Protein AF-A0A926AUP1-F1 (afdb_monomer)

Secondary structure (DSSP, 8-state):
-------------------------PPPPTT-PPTT--TT-GGGSSS--SPP---S-S---------S-HHHHHHHHHHHHHHHTT-HHHHHHHHHHHHHH-TT-HHHHHHHHHHTTT-HHHHHHHHHHHHHHGGGS-HHHHHHHHHHHHHHHHHHHHHHHHHT-

Sequence (165 aa):
MRQVSWLFVLLAASTVWSADDVPTSAAKPENVVDPGHSYHGEAFNEGPRRAAYLMGTTGNVSFPITSKDPRAQAFFNQGLGQLHGFWYFEAERSFRQICAFDHSCAMAYWGMALANVNNEKRAKSFLAEAVKLKGDASERERMYIEALDGWYKAETGDEKKKKSR

Radius of gyration: 28.25 Å; Cα contacts (8 Å, |Δi|>4): 169; chains: 1; bounding box: 99×74×35 Å

Nearest PDB structures (foldseek):
  8ehz-assembly1_A  TM=7.632E-01  e=4.059E-02  Homo sapiens
  6b85-assembly1_J  TM=8.691E-01  e=2.652E-01  synthetic construct
  8far-assembly1_A  TM=8.703E-01  e=3.101E-01  synthetic construct
  3as5-assembly1_A  TM=7.915E-01  e=2.943E-01  Paramagnetospirillum magneticum AMB-1
  5a31-assembly1_J  TM=7.553E-01  e=4.239E-01  Homo sapiens

Mean predicted aligned error: 11.53 Å

pLDDT: mean 84.04, std 19.38, range [40.72, 98.62]

Foldseek 3Di:
DDDDDDDDDDDDDDDDDDPPDPPPDDDDPPPDAPPQADPVDNLVSDADPDADDQPVPQDDFQDDWDDPDVLLRSLQRNLVSCLVVVVLRNSLNSLVNSCVPPVLGLVSLQSNLSSCPVPNVSSVVSLVSSQVSCVSIDPVSVVSSVVVVVVSVVVVVVVVVVVVD

Solvent-accessible surface area (backbone atoms only — not comparable to full-atom values): 10004 Å² total; per-residue (Å²): 137,83,89,83,90,78,90,80,83,87,79,86,78,82,79,80,80,78,91,80,78,77,81,79,72,79,81,74,64,99,80,73,73,57,94,82,56,42,96,86,37,75,65,59,53,54,81,68,85,63,83,56,77,90,78,87,75,52,57,99,52,86,65,93,69,69,66,96,47,73,64,42,48,54,32,46,21,41,16,52,25,24,48,77,68,70,35,29,66,58,14,29,18,23,17,52,45,30,49,72,80,41,78,72,35,25,63,32,27,40,47,35,16,65,37,24,68,93,38,59,73,48,13,53,51,29,34,51,53,15,62,70,32,32,83,81,39,47,73,71,55,32,50,55,50,51,52,55,52,51,50,58,52,50,54,57,51,52,53,53,57,60,74,75,106

Structure (mmCIF, N/CA/C/O backbone):
data_AF-A0A926AUP1-F1
#
_entry.id   AF-A0A926AUP1-F1
#
loop_
_atom_site.group_PDB
_atom_site.id
_atom_site.type_symbol
_atom_site.label_atom_id
_atom_site.label_alt_id
_atom_site.label_comp_id
_atom_site.label_asym_id
_atom_site.label_entity_id
_atom_site.label_seq_id
_atom_site.pdbx_PDB_ins_code
_atom_site.Cartn_x
_atom_site.Cartn_y
_atom_site.Cartn_z
_atom_site.occupancy
_atom_site.B_iso_or_equiv
_atom_site.auth_seq_id
_atom_site.auth_comp_id
_atom_site.auth_asym_id
_atom_site.auth_atom_id
_atom_site.pdbx_PDB_model_num
ATOM 1 N N . MET A 1 1 ? -82.567 56.744 -13.673 1.00 41.62 1 MET A N 1
ATOM 2 C CA . MET A 1 1 ? -81.599 56.404 -12.603 1.00 41.62 1 MET A CA 1
ATOM 3 C C . MET A 1 1 ? -80.204 56.434 -13.230 1.00 41.62 1 MET A C 1
ATOM 5 O O . MET A 1 1 ? -79.909 55.563 -14.025 1.00 41.62 1 MET A O 1
ATOM 9 N N . ARG A 1 2 ? -79.580 57.614 -13.340 1.00 41.94 2 ARG A N 1
ATOM 10 C CA . ARG A 1 2 ? -78.465 58.148 -12.518 1.00 41.94 2 ARG A CA 1
ATOM 11 C C . ARG A 1 2 ? -77.220 57.239 -12.436 1.00 41.94 2 ARG A C 1
ATOM 13 O O . ARG A 1 2 ? -77.202 56.266 -11.699 1.00 41.94 2 ARG A O 1
ATOM 20 N N . GLN A 1 3 ? -76.213 57.654 -13.209 1.00 40.91 3 GLN A N 1
ATOM 21 C CA . GLN A 1 3 ? -74.793 57.289 -13.203 1.00 40.91 3 GLN A CA 1
ATOM 22 C C . GLN A 1 3 ? -74.146 57.362 -11.812 1.00 40.91 3 GLN A C 1
ATOM 24 O O . GLN A 1 3 ? -74.398 58.323 -11.087 1.00 40.91 3 GLN A O 1
ATOM 29 N N . VAL A 1 4 ? -73.221 56.438 -11.525 1.00 53.22 4 VAL A N 1
ATOM 30 C CA . VAL A 1 4 ? -72.093 56.667 -10.608 1.00 53.22 4 VAL A CA 1
ATOM 31 C C . VAL A 1 4 ? -70.857 55.969 -11.182 1.00 53.22 4 VAL A C 1
ATOM 33 O O . VAL A 1 4 ? -70.816 54.750 -11.311 1.00 53.22 4 VAL A O 1
ATOM 36 N N . SER A 1 5 ? -69.872 56.783 -11.549 1.00 45.31 5 SER A N 1
ATOM 37 C CA . SER A 1 5 ? -68.525 56.389 -11.955 1.00 45.31 5 SER A CA 1
ATOM 38 C C . SER A 1 5 ? -67.685 56.108 -10.708 1.00 45.31 5 SER A C 1
ATOM 40 O O . SER A 1 5 ? -67.719 56.908 -9.773 1.00 45.31 5 SER A O 1
ATOM 42 N N . TRP A 1 6 ? -66.930 55.009 -10.691 1.00 46.88 6 TRP A N 1
ATOM 43 C CA . TRP A 1 6 ? -65.885 54.763 -9.694 1.00 46.88 6 TRP A CA 1
ATOM 44 C C . TRP A 1 6 ? -64.579 54.406 -10.402 1.00 46.88 6 TRP A C 1
ATOM 46 O O . TRP A 1 6 ? -64.474 53.379 -11.071 1.00 46.88 6 TRP A O 1
ATOM 56 N N . LEU A 1 7 ? -63.598 55.300 -10.247 1.00 44.47 7 LEU A N 1
ATOM 57 C CA . LEU A 1 7 ? -62.193 55.078 -10.564 1.00 44.47 7 LEU A CA 1
ATOM 58 C C . LEU A 1 7 ? -61.677 53.859 -9.791 1.00 44.47 7 LEU A C 1
ATOM 60 O O . LEU A 1 7 ? -61.786 53.826 -8.566 1.00 44.47 7 LEU A O 1
ATOM 64 N N . PHE A 1 8 ? -61.015 52.934 -10.484 1.00 48.00 8 PHE A N 1
ATOM 65 C CA . PHE A 1 8 ? -60.089 52.000 -9.851 1.00 48.00 8 PHE A CA 1
ATOM 66 C C . PHE A 1 8 ? -58.653 52.336 -10.252 1.00 48.00 8 PHE A C 1
ATOM 68 O O . PHE A 1 8 ? -58.298 52.417 -11.426 1.00 48.00 8 PHE A O 1
ATOM 75 N N . VAL A 1 9 ? -57.866 52.586 -9.212 1.00 47.00 9 VAL A N 1
ATOM 76 C CA . VAL A 1 9 ? -56.444 52.919 -9.197 1.00 47.00 9 VAL A CA 1
ATOM 77 C C . VAL A 1 9 ? -55.624 51.693 -9.615 1.00 47.00 9 VAL A C 1
ATOM 79 O O . VAL A 1 9 ? -55.788 50.613 -9.053 1.00 47.00 9 VAL A O 1
ATOM 82 N N . LEU A 1 10 ? -54.723 51.871 -10.585 1.00 44.31 10 LEU A N 1
ATOM 83 C CA . LEU A 1 10 ? -53.703 50.891 -10.970 1.00 44.31 10 LEU A CA 1
ATOM 84 C C . LEU A 1 10 ? -52.559 50.913 -9.945 1.00 44.31 10 LEU A C 1
ATOM 86 O O . LEU A 1 10 ? -51.769 51.855 -9.917 1.00 44.31 10 LEU A O 1
ATOM 90 N N . LEU A 1 11 ? -52.463 49.870 -9.116 1.00 44.59 11 LEU A N 1
ATOM 91 C CA . LEU A 1 11 ? -51.303 49.613 -8.263 1.00 44.59 11 LEU A CA 1
ATOM 92 C C . LEU A 1 11 ? -50.379 48.619 -8.987 1.00 44.59 11 LEU A C 1
ATOM 94 O O . LEU A 1 11 ? -50.711 47.443 -9.128 1.00 44.59 11 LEU A O 1
ATOM 98 N N . ALA A 1 12 ? -49.235 49.094 -9.476 1.00 49.69 12 ALA A N 1
ATOM 99 C CA . ALA A 1 12 ? -48.187 48.245 -10.033 1.00 49.69 12 ALA A CA 1
ATOM 100 C C . ALA A 1 12 ? -47.427 47.559 -8.887 1.00 49.69 12 ALA A C 1
ATOM 102 O O . ALA A 1 12 ? -46.686 48.208 -8.150 1.00 49.69 12 ALA A O 1
ATOM 103 N N . ALA A 1 13 ? -47.626 46.252 -8.722 1.00 47.91 13 ALA A N 1
ATOM 104 C CA . ALA A 1 13 ? -46.841 45.432 -7.809 1.00 47.91 13 ALA A CA 1
ATOM 105 C C . ALA A 1 13 ? -45.603 44.901 -8.545 1.00 47.91 13 ALA A C 1
ATOM 107 O O . ALA A 1 13 ? -45.698 44.015 -9.392 1.00 47.91 13 ALA A O 1
ATOM 108 N N . SER A 1 14 ? -44.437 45.460 -8.229 1.00 46.25 14 SER A N 1
ATOM 109 C CA . SER A 1 14 ? -43.141 44.931 -8.650 1.00 46.25 14 SER A CA 1
ATOM 110 C C . SER A 1 14 ? -42.865 43.627 -7.901 1.00 46.25 14 SER A C 1
ATOM 112 O O . SER A 1 14 ? -42.505 43.648 -6.725 1.00 46.25 14 SER A O 1
ATOM 114 N N . THR A 1 15 ? -43.027 42.480 -8.557 1.00 48.12 15 THR A N 1
ATOM 115 C CA . THR A 1 15 ? -42.534 41.202 -8.030 1.00 48.12 15 THR A CA 1
ATOM 116 C C . THR A 1 15 ? -41.021 41.136 -8.209 1.00 48.12 15 THR A C 1
ATOM 118 O O . THR A 1 15 ? -40.523 40.933 -9.316 1.00 48.12 15 THR A O 1
ATOM 121 N N . VAL A 1 16 ? -40.295 41.321 -7.105 1.00 51.09 16 VAL A N 1
ATOM 122 C CA . VAL A 1 16 ? -38.904 40.882 -6.944 1.00 51.09 16 VAL A CA 1
ATOM 123 C C . VAL A 1 16 ? -38.869 39.370 -7.164 1.00 51.09 16 VAL A C 1
ATOM 125 O O . VAL A 1 16 ? -39.496 38.613 -6.428 1.00 51.09 16 VAL A O 1
ATOM 128 N N . TRP A 1 17 ? -38.169 38.932 -8.207 1.00 40.72 17 TRP A N 1
ATOM 129 C CA . TRP A 1 17 ? -37.826 37.530 -8.406 1.00 40.72 17 TRP A CA 1
ATOM 130 C C . TRP A 1 17 ? -36.629 37.219 -7.499 1.00 40.72 17 TRP A C 1
ATOM 132 O O . TRP A 1 17 ? -35.514 37.657 -7.778 1.00 40.72 17 TRP A O 1
ATOM 142 N N . SER A 1 18 ? -36.873 36.542 -6.373 1.00 42.22 18 SER A N 1
ATOM 143 C CA . SER A 1 18 ? -35.805 35.960 -5.552 1.00 42.22 18 SER A CA 1
ATOM 144 C C . SER A 1 18 ? -35.174 34.801 -6.316 1.00 42.22 18 SER A C 1
ATOM 146 O O . SER A 1 18 ? -35.866 33.863 -6.705 1.00 42.22 18 SER A O 1
ATOM 148 N N . ALA A 1 19 ? -33.861 34.871 -6.521 1.00 50.47 19 ALA A N 1
ATOM 149 C CA . ALA A 1 19 ? -33.052 33.864 -7.204 1.00 50.47 19 ALA A CA 1
ATOM 150 C C . ALA A 1 19 ? -32.562 32.745 -6.263 1.00 50.47 19 ALA A C 1
ATOM 152 O O . ALA A 1 19 ? -31.480 32.201 -6.466 1.00 50.47 19 ALA A O 1
ATOM 153 N N . ASP A 1 20 ? -33.351 32.390 -5.252 1.00 49.19 20 ASP A N 1
ATOM 154 C CA . ASP A 1 20 ? -32.998 31.361 -4.277 1.00 49.19 20 ASP A CA 1
ATOM 155 C C . ASP A 1 20 ? -33.997 30.216 -4.393 1.00 49.19 20 ASP A C 1
ATOM 157 O O . ASP A 1 20 ? -35.044 30.257 -3.765 1.00 49.19 20 ASP A O 1
ATOM 161 N N . ASP A 1 21 ? -33.702 29.258 -5.273 1.00 53.09 21 ASP A N 1
ATOM 162 C CA . ASP A 1 21 ? -34.060 27.838 -5.129 1.00 53.09 21 ASP A CA 1
ATOM 163 C C . ASP A 1 21 ? -33.524 27.061 -6.346 1.00 53.09 21 ASP A C 1
ATOM 165 O O . ASP A 1 21 ? -34.258 26.529 -7.181 1.00 53.09 21 ASP A O 1
ATOM 169 N N . VAL A 1 22 ? -32.194 26.995 -6.470 1.00 47.09 22 VAL A N 1
ATOM 170 C CA . VAL A 1 22 ? -31.567 25.874 -7.182 1.00 47.09 22 VAL A CA 1
ATOM 171 C C . VAL A 1 22 ? -31.469 24.747 -6.156 1.00 47.09 22 VAL A C 1
ATOM 173 O O . VAL A 1 22 ? -30.697 24.881 -5.203 1.00 47.09 22 VAL A O 1
ATOM 176 N N . PRO A 1 23 ? -32.238 23.652 -6.284 1.00 41.66 23 PRO A N 1
ATOM 177 C CA . PRO A 1 23 ? -32.175 22.572 -5.318 1.00 41.66 23 PRO A CA 1
ATOM 178 C C . PRO A 1 23 ? -30.780 21.946 -5.371 1.00 41.66 23 PRO A C 1
ATOM 180 O O . PRO A 1 23 ? -30.361 21.354 -6.368 1.00 41.66 23 PRO A O 1
ATOM 183 N N . THR A 1 24 ? -30.055 22.116 -4.269 1.00 42.44 24 THR A N 1
ATOM 184 C CA . THR A 1 24 ? -28.775 21.476 -3.989 1.00 42.44 24 THR A CA 1
ATOM 185 C C . THR A 1 24 ? -28.918 19.965 -4.144 1.00 42.44 24 THR A C 1
ATOM 187 O O . THR A 1 24 ? -29.587 19.313 -3.349 1.00 42.44 24 THR A O 1
ATOM 190 N N . SER A 1 25 ? -28.276 19.443 -5.192 1.00 44.47 25 SER A N 1
ATOM 191 C CA . SER A 1 25 ? -27.731 18.090 -5.332 1.00 44.47 25 SER A CA 1
ATOM 192 C C . SER A 1 25 ? -28.471 16.996 -4.555 1.00 44.47 25 SER A C 1
ATOM 194 O O . SER A 1 25 ? -28.078 16.630 -3.446 1.00 44.47 25 SER A O 1
ATOM 196 N N . ALA A 1 26 ? -29.474 16.389 -5.192 1.00 43.78 26 ALA A N 1
ATOM 197 C CA . ALA A 1 26 ? -29.938 15.063 -4.805 1.00 43.78 26 ALA A CA 1
ATOM 198 C C . ALA A 1 26 ? -28.735 14.102 -4.739 1.00 43.78 26 ALA A C 1
ATOM 200 O O . ALA A 1 26 ? -27.952 14.007 -5.688 1.00 43.78 26 ALA A O 1
ATOM 201 N N . ALA A 1 27 ? -28.560 13.430 -3.601 1.00 45.78 27 ALA A N 1
ATOM 202 C CA . ALA A 1 27 ? -27.504 12.447 -3.404 1.00 45.78 27 ALA A CA 1
ATOM 203 C C . ALA A 1 27 ? -27.610 11.351 -4.477 1.00 45.78 27 ALA A C 1
ATOM 205 O O . ALA A 1 27 ? -28.666 10.736 -4.647 1.00 45.78 27 ALA A O 1
ATOM 206 N N . LYS A 1 28 ? -26.521 11.136 -5.227 1.00 45.59 28 LYS A N 1
ATOM 207 C CA . LYS A 1 28 ? -26.447 10.084 -6.245 1.00 45.59 28 LYS A CA 1
ATOM 208 C C . LYS A 1 28 ? -26.597 8.705 -5.578 1.00 45.59 28 LYS A C 1
ATOM 210 O O . LYS A 1 28 ? -26.077 8.518 -4.477 1.00 45.59 28 LYS A O 1
ATOM 215 N N . PRO A 1 29 ? -27.281 7.740 -6.218 1.00 48.50 29 PRO A N 1
ATOM 216 C CA . PRO A 1 29 ? -27.366 6.374 -5.711 1.00 48.50 29 PRO A CA 1
ATOM 217 C C . PRO A 1 29 ? -25.963 5.769 -5.561 1.00 48.50 29 PRO A C 1
ATOM 219 O O . PRO A 1 29 ? -25.124 5.916 -6.447 1.00 48.50 29 PRO A O 1
ATOM 222 N N . GLU A 1 30 ? -25.747 5.058 -4.453 1.00 54.78 30 GLU A N 1
ATOM 223 C CA . GLU A 1 30 ? -24.453 4.609 -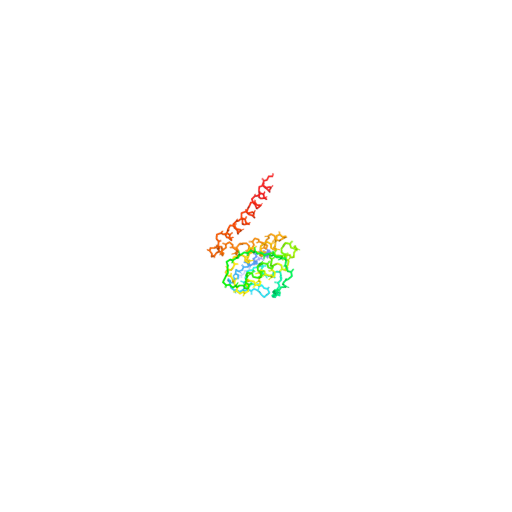3.898 1.00 54.78 30 GLU A CA 1
ATOM 224 C C . GLU A 1 30 ? -23.584 3.740 -4.839 1.00 54.78 30 GLU A C 1
ATOM 226 O O . GLU A 1 30 ? -22.431 3.466 -4.535 1.00 54.78 30 GLU A O 1
ATOM 231 N N . ASN A 1 31 ? -24.100 3.344 -6.008 1.00 62.41 31 ASN A N 1
ATOM 232 C CA . ASN A 1 31 ? -23.423 2.461 -6.966 1.00 62.41 31 ASN A CA 1
ATOM 233 C C . ASN A 1 31 ? -23.305 3.011 -8.401 1.00 62.41 31 ASN A C 1
ATOM 235 O O . ASN A 1 31 ? -22.812 2.302 -9.281 1.00 62.41 31 ASN A O 1
ATOM 239 N N . VAL A 1 32 ? -23.746 4.244 -8.680 1.00 71.94 32 VAL A N 1
ATOM 240 C CA . VAL A 1 32 ? -23.565 4.849 -10.013 1.00 71.94 32 VAL A CA 1
ATOM 241 C C . VAL A 1 32 ? -22.288 5.679 -10.012 1.00 71.94 32 VAL A C 1
ATOM 243 O O . VAL A 1 32 ? -22.259 6.811 -9.537 1.00 71.94 32 VAL A O 1
ATOM 246 N N . VAL A 1 33 ? -21.221 5.081 -10.535 1.00 77.38 33 VAL A N 1
ATOM 247 C CA . VAL A 1 33 ? -19.915 5.723 -10.705 1.00 77.38 33 VAL A CA 1
ATOM 248 C C . VAL A 1 33 ? -19.929 6.536 -12.001 1.00 77.38 33 VAL A C 1
ATOM 250 O O . VAL A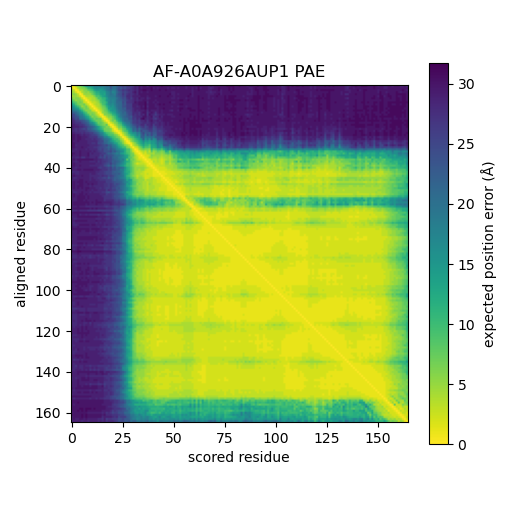 1 33 ? -20.269 6.007 -13.061 1.00 77.38 33 VAL A O 1
ATOM 253 N N . ASP A 1 34 ? -19.588 7.824 -11.923 1.00 82.62 34 ASP A N 1
ATOM 254 C CA . ASP A 1 34 ? -19.539 8.703 -13.096 1.00 82.62 34 ASP A CA 1
ATOM 255 C C . ASP A 1 34 ? -18.4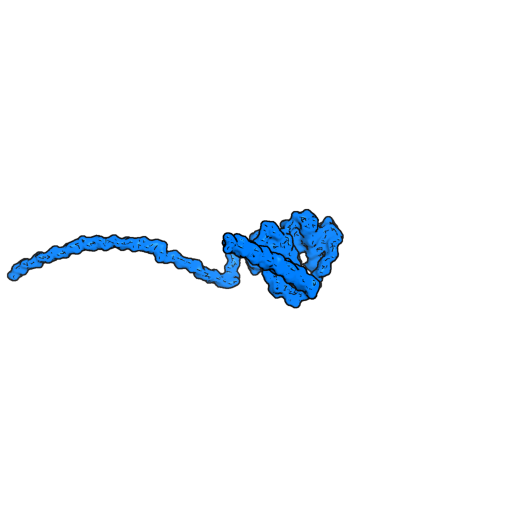79 8.215 -14.111 1.00 82.62 34 ASP A C 1
ATOM 257 O O . ASP A 1 34 ? -17.446 7.662 -13.713 1.00 82.62 34 ASP A O 1
ATOM 261 N N . PRO A 1 35 ? -18.670 8.427 -15.429 1.00 84.31 35 PRO A N 1
ATOM 262 C CA . PRO A 1 35 ? -17.678 8.041 -16.428 1.00 84.31 35 PRO A CA 1
ATOM 263 C C . PRO A 1 35 ? -16.286 8.601 -16.104 1.00 84.31 35 PRO A C 1
ATOM 265 O O . PRO A 1 35 ? -16.103 9.805 -15.955 1.00 84.31 35 PRO A O 1
ATOM 268 N N . GLY A 1 36 ? -15.290 7.717 -16.007 1.00 79.69 36 GLY A N 1
ATOM 269 C CA . GLY A 1 36 ? -13.910 8.085 -15.675 1.00 79.69 36 GLY A CA 1
ATOM 270 C C . GLY A 1 36 ? -13.541 7.973 -14.191 1.00 79.69 36 GLY A C 1
ATOM 271 O O . GLY A 1 36 ? -12.343 8.042 -13.891 1.00 79.69 36 GLY A O 1
ATOM 272 N N . HIS A 1 37 ? -14.517 7.730 -13.310 1.00 82.69 37 HIS A N 1
ATOM 273 C CA . HIS A 1 37 ? -14.312 7.415 -11.896 1.00 82.69 37 HIS A CA 1
ATOM 274 C C . HIS A 1 37 ? -14.136 5.899 -11.681 1.00 82.69 37 HIS A C 1
ATOM 276 O O . HIS A 1 37 ? -14.584 5.066 -12.470 1.00 82.69 37 HIS A O 1
ATOM 282 N N . SER A 1 38 ? -13.426 5.534 -10.619 1.00 84.56 38 SER A N 1
ATOM 283 C CA . SER A 1 38 ? -13.084 4.168 -10.241 1.00 84.56 38 SER A CA 1
ATOM 284 C C . SER A 1 38 ? -14.074 3.628 -9.217 1.00 84.56 38 SER A C 1
ATOM 286 O O . SER A 1 38 ? -14.370 4.284 -8.221 1.00 84.56 38 SER A O 1
ATOM 288 N N . TYR A 1 39 ? -14.476 2.368 -9.384 1.00 82.94 39 TYR A N 1
ATOM 289 C CA . TYR A 1 39 ? -15.238 1.621 -8.375 1.00 82.94 39 TYR A CA 1
ATOM 290 C C . TYR A 1 39 ? -14.475 1.404 -7.057 1.00 82.94 39 TYR A C 1
ATOM 292 O O . TYR A 1 39 ? -15.081 1.093 -6.041 1.00 82.94 39 TYR A O 1
ATOM 300 N N . HIS A 1 40 ? -13.153 1.592 -7.054 1.00 79.56 40 HIS A N 1
ATOM 301 C CA . HIS A 1 40 ? -12.292 1.385 -5.882 1.00 79.56 40 HIS A CA 1
ATOM 302 C C . HIS A 1 40 ? -12.116 2.667 -5.044 1.00 79.56 40 HIS A C 1
ATOM 304 O O . HIS A 1 40 ? -11.230 2.742 -4.196 1.00 79.56 40 HIS A O 1
ATOM 310 N N . GLY A 1 41 ? -12.935 3.690 -5.304 1.00 84.94 41 GLY A N 1
ATOM 311 C CA . GLY A 1 41 ? -12.914 4.977 -4.618 1.00 84.94 41 GLY A CA 1
ATOM 312 C C . GLY A 1 41 ? -12.143 6.066 -5.363 1.00 84.94 41 GLY A C 1
ATOM 313 O O . GLY A 1 41 ? -11.319 5.810 -6.244 1.00 84.94 41 GLY A O 1
ATOM 314 N N . GLU A 1 42 ? -12.393 7.311 -4.960 1.00 88.69 42 GLU A N 1
ATOM 315 C CA . GLU A 1 42 ? -11.904 8.513 -5.649 1.00 88.69 42 GLU A CA 1
ATOM 316 C C . GLU A 1 42 ? -10.372 8.595 -5.736 1.00 88.69 42 GLU A C 1
ATOM 318 O O . GLU A 1 42 ? -9.823 9.130 -6.698 1.00 88.69 42 GLU A O 1
ATOM 323 N N . ALA A 1 43 ? -9.655 8.001 -4.778 1.00 91.19 43 ALA A N 1
ATOM 324 C CA . ALA A 1 43 ? -8.193 7.962 -4.784 1.00 91.19 43 ALA A CA 1
ATOM 325 C C . ALA A 1 43 ? -7.616 7.242 -6.018 1.00 91.19 43 ALA A C 1
ATOM 327 O O . ALA A 1 43 ? -6.496 7.546 -6.434 1.00 91.19 43 ALA A O 1
ATOM 328 N N . PHE A 1 44 ? -8.377 6.327 -6.629 1.00 91.50 44 PHE A N 1
ATOM 329 C CA . PHE A 1 44 ? -7.976 5.580 -7.821 1.00 91.50 44 PHE A CA 1
ATOM 330 C C . PHE A 1 44 ? -8.253 6.316 -9.139 1.00 91.50 44 PHE A C 1
ATOM 332 O O . PHE A 1 44 ? -7.791 5.840 -10.183 1.00 91.50 44 PHE A O 1
ATOM 339 N N . ASN A 1 45 ? -8.967 7.447 -9.110 1.00 91.38 45 ASN A N 1
ATOM 340 C CA . ASN A 1 45 ? -9.288 8.246 -10.302 1.00 91.38 45 ASN A CA 1
ATOM 341 C C . ASN A 1 45 ? -8.037 8.892 -10.899 1.00 91.38 45 ASN A C 1
ATOM 343 O O . ASN A 1 45 ? -7.940 9.093 -12.109 1.00 91.38 45 ASN A O 1
ATOM 347 N N . GLU A 1 46 ? -7.042 9.140 -10.060 1.00 90.62 46 GLU A N 1
ATOM 348 C CA . GLU A 1 46 ? -5.730 9.640 -10.446 1.00 90.62 46 GLU A CA 1
ATOM 349 C C . GLU A 1 46 ? -4.668 8.535 -10.319 1.00 90.62 46 GLU A C 1
ATOM 351 O O . GLU A 1 46 ? -4.916 7.448 -9.779 1.00 90.62 46 GLU A O 1
ATOM 356 N N . GLY A 1 47 ? -3.470 8.811 -10.837 1.00 92.56 47 GLY A N 1
ATOM 357 C CA . GLY A 1 47 ? -2.329 7.903 -10.750 1.00 92.56 47 GLY A CA 1
ATOM 358 C C . GLY A 1 47 ? -2.179 6.947 -11.946 1.00 92.56 47 GLY A C 1
ATOM 359 O O . GLY A 1 47 ? -2.779 7.143 -13.010 1.00 92.56 47 GLY A O 1
ATOM 360 N N . PRO A 1 48 ? -1.328 5.918 -11.817 1.00 95.06 48 PRO A N 1
ATOM 361 C CA . PRO A 1 48 ? -1.033 4.985 -12.895 1.00 95.06 48 PRO A CA 1
ATOM 362 C C . PRO A 1 48 ? -2.243 4.099 -13.219 1.00 95.06 48 PRO A C 1
ATOM 364 O O . PRO A 1 48 ? -2.782 3.410 -12.357 1.00 95.06 48 PRO A O 1
ATOM 367 N N . ARG A 1 49 ? -2.633 4.076 -14.500 1.00 90.38 49 ARG A N 1
ATOM 368 C CA . ARG A 1 49 ? -3.748 3.249 -15.006 1.00 90.38 49 ARG A CA 1
ATOM 369 C C . ARG A 1 49 ? -3.322 2.022 -15.816 1.00 90.38 49 ARG A C 1
ATOM 371 O O . ARG A 1 49 ? -4.156 1.193 -16.155 1.00 90.38 49 ARG A O 1
ATOM 378 N N . ARG A 1 50 ? -2.034 1.908 -16.147 1.00 93.75 50 ARG A N 1
ATOM 379 C CA . ARG A 1 50 ? -1.486 0.736 -16.849 1.00 93.75 50 ARG A CA 1
ATOM 380 C C . ARG A 1 50 ? -1.100 -0.343 -15.845 1.00 93.75 50 ARG A C 1
ATOM 382 O O . ARG A 1 50 ? -0.623 -0.012 -14.762 1.00 93.75 50 ARG A O 1
ATOM 389 N N . ALA A 1 51 ? -1.263 -1.603 -16.240 1.00 95.44 51 ALA A N 1
ATOM 390 C CA . ALA A 1 51 ? -0.800 -2.748 -15.463 1.00 95.44 51 ALA A CA 1
ATOM 391 C C . ALA A 1 51 ? 0.710 -2.650 -15.185 1.00 95.44 51 ALA A C 1
ATOM 393 O O . ALA A 1 51 ? 1.478 -2.176 -16.031 1.00 95.44 51 ALA A O 1
ATOM 394 N N . ALA A 1 52 ? 1.130 -3.089 -14.000 1.00 96.50 52 ALA A N 1
ATOM 395 C CA . ALA A 1 52 ? 2.545 -3.268 -13.705 1.00 96.50 52 ALA A CA 1
ATOM 396 C C . ALA A 1 52 ? 3.048 -4.575 -14.329 1.00 96.50 52 ALA A C 1
ATOM 398 O O . ALA A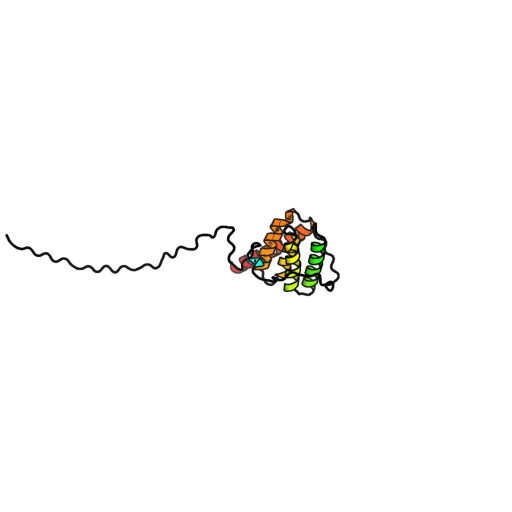 1 52 ? 2.293 -5.524 -14.534 1.00 96.50 52 ALA A O 1
ATOM 399 N N . TYR A 1 53 ? 4.353 -4.645 -14.561 1.00 95.75 53 TYR A N 1
ATOM 400 C CA . TYR A 1 53 ? 5.061 -5.888 -14.846 1.00 95.75 53 TYR A CA 1
ATOM 401 C C . TYR A 1 53 ? 6.211 -6.042 -13.847 1.00 95.75 53 TYR A C 1
ATOM 403 O O . TYR A 1 53 ? 6.643 -5.061 -13.236 1.00 95.75 53 TYR A O 1
ATOM 411 N N . LEU A 1 54 ? 6.678 -7.276 -13.649 1.00 95.88 54 LEU A N 1
ATOM 412 C CA . LEU A 1 54 ? 7.837 -7.547 -12.800 1.00 95.88 54 LEU A CA 1
ATOM 413 C C . LEU A 1 54 ? 9.109 -7.199 -13.578 1.00 95.88 54 LEU A C 1
ATOM 415 O O . LEU A 1 54 ? 9.432 -7.847 -14.570 1.00 95.88 54 LEU A O 1
ATOM 419 N N . MET A 1 55 ? 9.806 -6.153 -13.143 1.00 91.88 55 MET A N 1
ATOM 420 C CA . MET A 1 55 ? 10.981 -5.600 -13.818 1.00 91.88 55 MET A CA 1
ATOM 421 C C . MET A 1 55 ? 12.265 -6.380 -13.521 1.00 91.88 55 MET A C 1
ATOM 423 O O . MET A 1 55 ? 13.189 -6.370 -14.327 1.00 91.88 55 MET A O 1
ATOM 427 N N . GLY A 1 56 ? 12.358 -7.004 -12.343 1.00 86.31 56 GLY A N 1
ATOM 428 C CA . GLY A 1 56 ? 13.537 -7.758 -11.895 1.00 86.31 56 GLY A CA 1
ATOM 429 C C . GLY A 1 56 ? 14.773 -6.919 -11.531 1.00 86.31 56 GLY A C 1
ATOM 430 O O . GLY A 1 56 ? 15.711 -7.460 -10.958 1.00 86.31 56 GLY A O 1
ATOM 431 N N . THR A 1 57 ? 14.785 -5.614 -11.820 1.00 81.50 57 THR A N 1
ATOM 432 C CA . THR A 1 57 ? 15.926 -4.706 -11.576 1.00 81.50 57 THR A CA 1
ATOM 433 C C . THR A 1 57 ? 15.763 -3.800 -10.355 1.00 81.50 57 THR A C 1
ATOM 435 O O . THR A 1 57 ? 16.656 -3.014 -10.042 1.00 81.50 57 THR A O 1
ATOM 438 N N . THR A 1 58 ? 14.640 -3.889 -9.643 1.00 81.94 58 THR A N 1
ATOM 439 C CA . THR A 1 58 ? 14.478 -3.243 -8.335 1.00 81.94 58 THR A CA 1
ATOM 440 C C . THR A 1 58 ? 15.419 -3.865 -7.307 1.00 81.94 58 THR A C 1
ATOM 442 O O . THR A 1 58 ? 15.679 -5.064 -7.362 1.00 81.94 58 THR A O 1
ATOM 445 N N . GLY A 1 59 ? 15.939 -3.048 -6.380 1.00 76.25 59 GLY A N 1
ATOM 446 C CA . GLY A 1 59 ? 16.898 -3.487 -5.360 1.00 76.25 59 GLY A CA 1
ATOM 447 C C . GLY A 1 59 ? 16.449 -4.734 -4.587 1.00 76.25 59 GLY A C 1
ATOM 448 O O . GLY A 1 59 ? 15.263 -5.062 -4.546 1.00 76.25 59 GLY A O 1
ATOM 449 N N . ASN A 1 60 ? 17.404 -5.430 -3.963 1.00 87.44 60 ASN A N 1
ATOM 450 C CA . ASN A 1 60 ? 17.147 -6.677 -3.239 1.00 87.44 60 ASN A CA 1
ATOM 451 C C . ASN A 1 60 ? 16.361 -6.421 -1.937 1.00 87.44 60 ASN A C 1
ATOM 453 O O . ASN A 1 60 ? 16.943 -6.286 -0.861 1.00 87.44 60 ASN A O 1
ATOM 457 N N . VAL A 1 61 ? 15.037 -6.309 -2.054 1.00 92.94 61 VAL A N 1
ATOM 458 C CA . VAL A 1 61 ? 14.105 -6.065 -0.949 1.00 92.94 61 VAL A CA 1
ATOM 459 C C . VAL A 1 61 ? 13.364 -7.352 -0.611 1.00 92.94 61 VAL A C 1
ATOM 461 O O . VAL A 1 61 ? 12.784 -7.996 -1.484 1.00 92.94 61 VAL A O 1
ATOM 464 N N . SER A 1 62 ? 13.332 -7.692 0.676 1.00 93.75 62 SER A N 1
ATOM 465 C CA . SER A 1 62 ? 12.489 -8.757 1.213 1.00 93.75 62 SER A CA 1
ATOM 466 C C . SER A 1 62 ? 11.631 -8.193 2.336 1.00 93.75 62 SER A C 1
ATOM 468 O O . SER A 1 62 ? 12.126 -7.904 3.425 1.00 93.75 62 SER A O 1
ATOM 470 N N . PHE A 1 63 ? 10.342 -8.011 2.061 1.00 95.88 63 PHE A N 1
ATOM 471 C CA . PHE A 1 63 ? 9.364 -7.601 3.058 1.00 95.88 63 PHE A CA 1
ATOM 472 C C . PHE A 1 63 ? 8.180 -8.565 3.010 1.00 95.88 63 PHE A C 1
ATOM 474 O O . PHE A 1 63 ? 7.291 -8.393 2.178 1.00 95.88 63 PHE A O 1
ATOM 481 N N . PRO A 1 64 ? 8.144 -9.584 3.885 1.00 97.06 64 PRO A N 1
ATOM 482 C CA . PRO A 1 64 ? 7.050 -10.548 3.891 1.00 97.06 64 PRO A CA 1
ATOM 483 C C . PRO A 1 64 ? 5.708 -9.857 4.152 1.00 97.06 64 PRO A C 1
ATOM 485 O O . PRO A 1 64 ? 5.634 -9.059 5.095 1.00 97.06 64 PRO A O 1
ATOM 488 N N . ILE A 1 65 ? 4.696 -10.170 3.342 1.00 97.94 65 ILE A N 1
ATOM 489 C CA . ILE A 1 65 ? 3.307 -9.712 3.493 1.00 97.94 65 ILE A CA 1
ATOM 490 C C . ILE A 1 65 ? 2.334 -10.893 3.547 1.00 97.94 65 ILE A C 1
ATOM 492 O O . ILE A 1 65 ? 2.603 -11.964 3.003 1.00 97.94 65 ILE A O 1
ATOM 496 N N . THR A 1 66 ? 1.175 -10.678 4.161 1.00 96.56 66 THR A N 1
ATOM 497 C CA . THR A 1 66 ? 0.088 -11.650 4.208 1.00 96.56 66 THR A CA 1
ATOM 498 C C . THR A 1 66 ? -0.669 -11.593 2.888 1.00 96.56 66 THR A C 1
ATOM 500 O O . THR A 1 66 ? -1.397 -10.645 2.601 1.00 96.56 66 THR A O 1
ATOM 503 N N . SER A 1 67 ? -0.459 -12.604 2.050 1.00 94.75 67 SER A N 1
ATOM 504 C CA . SER A 1 67 ? -1.218 -12.825 0.821 1.00 94.75 67 SER A CA 1
ATOM 505 C C . SER A 1 67 ? -1.167 -14.303 0.446 1.00 94.75 67 SER A C 1
ATOM 507 O O . SER A 1 67 ? -0.198 -15.005 0.739 1.00 94.75 67 SER A O 1
ATOM 509 N N . LYS A 1 68 ? -2.223 -14.783 -0.214 1.00 90.50 68 LYS A N 1
ATOM 510 C CA . LYS A 1 68 ? -2.289 -16.147 -0.758 1.00 90.50 68 LYS A CA 1
ATOM 511 C C . LYS A 1 68 ? -1.595 -16.265 -2.118 1.00 90.50 68 LYS A C 1
ATOM 513 O O . LYS A 1 68 ? -1.328 -17.380 -2.558 1.00 90.50 68 LYS A O 1
ATOM 518 N N . ASP A 1 69 ? -1.321 -15.143 -2.785 1.00 95.38 69 ASP A N 1
ATOM 519 C CA . ASP A 1 69 ? -0.743 -15.123 -4.126 1.00 95.38 69 ASP A CA 1
ATOM 520 C C . ASP A 1 69 ? 0.747 -14.734 -4.074 1.00 95.38 69 ASP A C 1
ATOM 522 O O . ASP A 1 69 ? 1.080 -13.611 -3.686 1.00 95.38 69 ASP A O 1
ATOM 526 N N . PRO A 1 70 ? 1.677 -15.603 -4.516 1.00 95.75 70 PRO A N 1
ATOM 527 C CA . PRO A 1 70 ? 3.104 -15.277 -4.530 1.00 95.75 70 PRO A CA 1
ATOM 528 C C . PRO A 1 70 ? 3.438 -14.068 -5.422 1.00 95.75 70 PRO A C 1
ATOM 530 O O . PRO A 1 70 ? 4.448 -13.396 -5.203 1.00 95.75 70 PRO A O 1
ATOM 533 N N . ARG A 1 71 ? 2.588 -13.733 -6.403 1.00 96.88 71 ARG A N 1
ATOM 534 C CA . ARG A 1 71 ? 2.745 -12.525 -7.225 1.00 96.88 71 ARG A CA 1
ATOM 535 C C . ARG A 1 71 ? 2.561 -11.258 -6.399 1.00 96.88 71 ARG A C 1
ATOM 537 O O . ARG A 1 71 ? 3.248 -10.277 -6.676 1.00 96.88 71 ARG A O 1
ATOM 544 N N . ALA A 1 72 ? 1.696 -11.271 -5.379 1.00 97.75 72 ALA A N 1
ATOM 545 C CA . ALA A 1 72 ? 1.529 -10.131 -4.479 1.00 97.75 72 ALA A CA 1
ATOM 546 C C . ALA A 1 72 ? 2.852 -9.803 -3.783 1.00 97.75 72 ALA A C 1
ATOM 548 O O . ALA A 1 72 ? 3.293 -8.657 -3.801 1.00 97.75 72 ALA A O 1
ATOM 549 N N . GLN A 1 73 ? 3.535 -10.827 -3.265 1.00 97.19 73 GLN A N 1
ATOM 550 C CA . GLN A 1 73 ? 4.836 -10.682 -2.615 1.00 97.19 73 GLN A CA 1
ATOM 551 C C . GLN 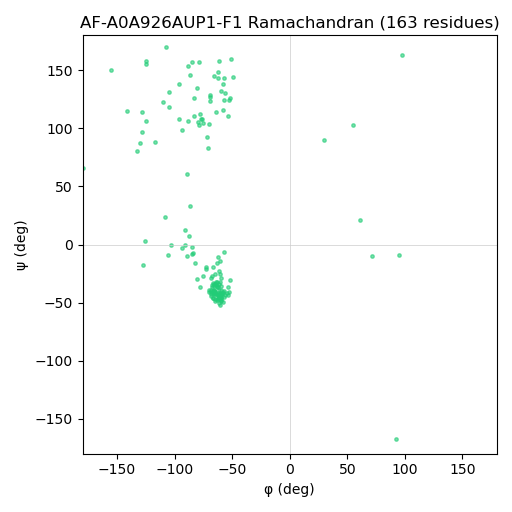A 1 73 ? 5.896 -10.100 -3.564 1.00 97.19 73 GLN A C 1
ATOM 553 O O . GLN A 1 73 ? 6.662 -9.217 -3.172 1.00 97.19 73 GLN A O 1
ATOM 558 N N . ALA A 1 74 ? 5.926 -10.563 -4.817 1.00 96.62 74 ALA A N 1
ATOM 559 C CA . ALA A 1 74 ? 6.864 -10.071 -5.825 1.00 96.62 74 ALA A CA 1
ATOM 560 C C . ALA A 1 74 ? 6.617 -8.592 -6.174 1.00 96.62 74 ALA A C 1
ATOM 562 O O . ALA A 1 74 ? 7.549 -7.785 -6.144 1.00 96.62 74 ALA A O 1
ATOM 563 N N . PHE A 1 75 ? 5.363 -8.214 -6.445 1.00 98.06 75 PHE A N 1
ATOM 564 C CA . PHE A 1 75 ? 5.004 -6.821 -6.722 1.00 98.06 75 PHE A CA 1
ATOM 565 C C . PHE A 1 75 ? 5.205 -5.913 -5.509 1.00 98.06 75 PHE A C 1
ATOM 567 O O . PHE A 1 75 ? 5.608 -4.764 -5.673 1.00 98.06 75 PHE A O 1
ATOM 574 N N . PHE A 1 76 ? 4.979 -6.418 -4.297 1.00 98.06 76 PHE A N 1
ATOM 575 C CA . PHE A 1 76 ? 5.179 -5.648 -3.077 1.00 98.06 76 PHE A CA 1
ATOM 576 C C . PHE A 1 76 ? 6.658 -5.324 -2.846 1.00 98.06 76 PHE A C 1
ATOM 578 O O . PHE A 1 76 ? 7.009 -4.167 -2.610 1.00 98.06 76 PHE A O 1
ATOM 585 N N . ASN A 1 77 ? 7.540 -6.317 -3.000 1.00 97.56 77 ASN A N 1
ATOM 586 C CA . ASN A 1 77 ? 8.986 -6.107 -2.921 1.00 97.56 77 ASN A CA 1
ATOM 587 C C . ASN A 1 77 ? 9.473 -5.128 -4.003 1.00 97.56 77 ASN A C 1
ATOM 589 O O . ASN A 1 77 ? 10.267 -4.235 -3.707 1.00 97.56 77 ASN A O 1
ATOM 593 N N . GLN A 1 78 ? 8.957 -5.244 -5.235 1.00 97.88 78 GLN A N 1
ATOM 594 C CA . GLN A 1 78 ? 9.238 -4.283 -6.307 1.00 97.88 78 GLN A CA 1
ATOM 595 C C . GLN A 1 78 ? 8.781 -2.864 -5.934 1.00 97.88 78 GLN A C 1
ATOM 597 O O . GLN A 1 78 ? 9.560 -1.920 -6.060 1.00 97.88 78 GLN A O 1
ATOM 602 N N . GLY A 1 79 ? 7.548 -2.706 -5.448 1.00 97.81 79 GLY A N 1
ATOM 603 C CA . GLY A 1 79 ? 6.993 -1.416 -5.037 1.00 97.81 79 GLY A CA 1
ATOM 604 C C . GLY A 1 79 ? 7.808 -0.755 -3.925 1.00 97.81 79 GLY A C 1
ATOM 605 O O . GLY A 1 79 ? 8.123 0.429 -4.015 1.00 97.81 79 GLY A O 1
ATOM 606 N N . LEU A 1 80 ? 8.241 -1.518 -2.918 1.00 97.62 80 LEU A N 1
ATOM 607 C CA . LEU A 1 80 ? 9.145 -1.013 -1.881 1.00 97.62 80 LEU A CA 1
ATOM 608 C C . LEU A 1 80 ? 10.518 -0.621 -2.433 1.00 97.62 80 LEU A C 1
ATOM 610 O O . LEU A 1 80 ? 11.039 0.435 -2.077 1.00 97.62 80 LEU A O 1
ATOM 614 N N . GLY A 1 81 ? 11.095 -1.424 -3.330 1.00 97.31 81 GLY A N 1
ATOM 615 C CA . GLY A 1 81 ? 12.336 -1.063 -4.017 1.00 97.31 81 GLY A CA 1
ATOM 616 C C . GLY A 1 81 ? 12.204 0.250 -4.796 1.00 97.31 81 GLY A C 1
ATOM 617 O O . GLY A 1 81 ? 13.093 1.097 -4.738 1.00 97.31 81 GLY A O 1
ATOM 618 N N . GLN A 1 82 ? 11.066 0.458 -5.464 1.00 96.94 82 GLN A N 1
ATOM 619 C CA . GLN A 1 82 ? 10.739 1.706 -6.160 1.00 96.94 82 GLN A CA 1
ATOM 620 C C . GLN A 1 82 ? 10.573 2.881 -5.189 1.00 96.94 82 GLN A C 1
ATOM 622 O O . GLN A 1 82 ? 11.074 3.964 -5.483 1.00 96.94 82 GLN A O 1
ATOM 627 N N . LEU A 1 83 ? 9.947 2.684 -4.022 1.00 96.56 83 LEU A N 1
ATOM 628 C CA . LEU A 1 83 ? 9.858 3.720 -2.984 1.00 96.56 83 LEU A CA 1
ATOM 629 C C . LEU A 1 83 ? 11.241 4.150 -2.488 1.00 96.56 83 LEU A C 1
ATOM 631 O O . LEU A 1 83 ? 11.510 5.346 -2.407 1.00 96.56 83 LEU A O 1
ATOM 635 N N . HIS A 1 84 ? 12.139 3.198 -2.225 1.00 94.25 84 HIS A N 1
ATOM 636 C CA . HIS A 1 84 ? 13.520 3.504 -1.835 1.00 94.25 84 HIS A CA 1
ATOM 637 C C . HIS A 1 84 ? 14.318 4.206 -2.946 1.00 94.25 84 HIS A C 1
ATOM 639 O O . HIS A 1 84 ? 15.244 4.955 -2.650 1.00 94.25 84 HIS A O 1
ATOM 645 N N . GLY A 1 85 ? 13.941 4.002 -4.211 1.00 93.56 85 GLY A N 1
ATOM 646 C CA . GLY A 1 85 ? 14.470 4.726 -5.369 1.00 93.56 85 GLY A CA 1
ATOM 647 C C . GLY A 1 85 ? 13.741 6.035 -5.698 1.00 93.56 85 GLY A C 1
ATOM 648 O O . GLY A 1 85 ? 14.012 6.612 -6.748 1.00 93.56 85 GLY A O 1
ATOM 649 N N . PHE A 1 86 ? 12.813 6.498 -4.851 1.00 94.69 86 PHE A N 1
ATOM 650 C CA . PHE A 1 86 ? 11.986 7.697 -5.066 1.00 94.69 86 PHE A CA 1
ATOM 651 C C . PHE A 1 86 ? 11.084 7.641 -6.318 1.00 94.69 86 PHE A C 1
ATOM 653 O O . PHE A 1 86 ? 10.622 8.663 -6.825 1.00 94.69 86 PHE A O 1
ATOM 660 N N . TRP A 1 87 ? 10.787 6.443 -6.828 1.00 95.81 87 TRP A N 1
ATOM 661 C CA . TRP A 1 87 ? 9.912 6.211 -7.982 1.00 95.81 87 TRP A CA 1
ATOM 662 C C . TRP A 1 87 ? 8.451 6.047 -7.551 1.00 95.81 87 TRP A C 1
ATOM 664 O O . TRP A 1 87 ? 7.819 5.019 -7.788 1.00 95.81 87 TRP A O 1
ATOM 674 N N . TYR A 1 88 ? 7.895 7.083 -6.925 1.00 97.25 88 TYR A N 1
ATOM 675 C CA . TYR A 1 88 ? 6.557 7.067 -6.321 1.00 97.25 88 TYR A CA 1
ATOM 676 C C . TYR A 1 88 ? 5.440 6.625 -7.280 1.00 97.25 88 TYR A C 1
ATOM 678 O O . TYR A 1 88 ? 4.604 5.794 -6.929 1.00 97.25 88 TYR A O 1
ATOM 686 N N . PHE A 1 89 ? 5.451 7.122 -8.521 1.00 96.94 89 PHE A N 1
ATOM 687 C CA . PHE A 1 89 ? 4.421 6.787 -9.511 1.00 96.94 89 PHE A CA 1
ATOM 688 C C . PHE A 1 89 ? 4.478 5.317 -9.960 1.00 96.94 89 PHE A C 1
ATOM 690 O O . PHE A 1 89 ? 3.443 4.700 -10.211 1.00 96.94 89 PHE A O 1
ATOM 697 N N . GLU A 1 90 ? 5.677 4.738 -10.054 1.00 97.06 90 GLU A N 1
ATOM 698 C CA . GLU A 1 90 ? 5.855 3.318 -10.382 1.00 97.06 90 GLU A CA 1
ATOM 699 C C . GLU A 1 90 ? 5.576 2.425 -9.172 1.00 97.06 90 GLU A C 1
ATOM 701 O O . GLU A 1 90 ? 4.946 1.379 -9.324 1.00 97.06 90 GLU A O 1
ATOM 706 N N . ALA A 1 91 ? 5.942 2.873 -7.968 1.00 98.00 91 ALA A N 1
ATOM 707 C CA . ALA A 1 91 ? 5.601 2.194 -6.725 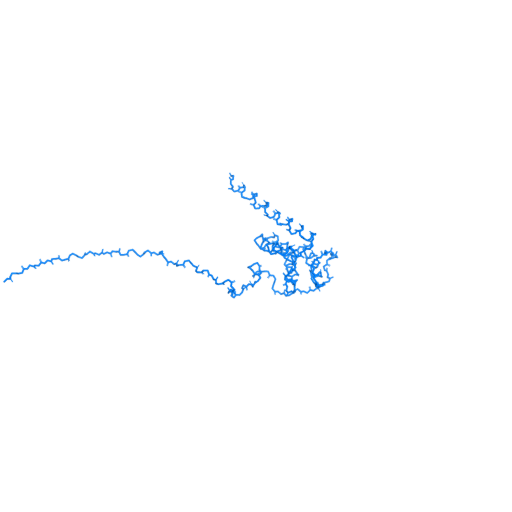1.00 98.00 91 ALA A CA 1
ATOM 708 C C . ALA A 1 91 ? 4.081 2.043 -6.576 1.00 98.00 91 ALA A C 1
ATOM 710 O O . ALA A 1 91 ? 3.596 0.928 -6.382 1.00 98.00 91 ALA A O 1
ATOM 711 N N . GLU A 1 92 ? 3.313 3.128 -6.765 1.00 98.25 92 GLU A N 1
ATOM 712 C CA . GLU A 1 92 ? 1.845 3.061 -6.760 1.00 98.25 92 GLU A CA 1
ATOM 713 C C . GLU A 1 92 ? 1.338 2.057 -7.809 1.00 98.25 92 GLU A C 1
ATOM 715 O O . GLU A 1 92 ? 0.434 1.277 -7.518 1.00 98.25 92 GLU A O 1
ATOM 720 N N . ARG A 1 93 ? 1.942 2.006 -9.008 1.00 98.12 93 ARG A N 1
ATOM 721 C CA . ARG A 1 93 ? 1.555 1.040 -10.050 1.00 98.12 93 ARG A CA 1
ATOM 722 C C . ARG A 1 93 ? 1.758 -0.401 -9.585 1.00 98.12 93 ARG A C 1
ATOM 724 O O . ARG A 1 93 ? 0.867 -1.224 -9.781 1.00 98.12 93 ARG A O 1
ATOM 731 N N . SER A 1 94 ? 2.897 -0.696 -8.960 1.00 98.06 94 SER A N 1
ATOM 732 C CA . SER A 1 94 ? 3.203 -2.026 -8.422 1.00 98.06 94 SER A CA 1
ATOM 733 C C . SER A 1 94 ? 2.216 -2.431 -7.326 1.00 98.06 94 SER A C 1
ATOM 735 O O . SER A 1 94 ? 1.701 -3.546 -7.354 1.00 98.06 94 SER A O 1
ATOM 737 N N . PHE A 1 95 ? 1.869 -1.526 -6.408 1.00 98.25 95 PHE A N 1
ATOM 738 C CA . PHE A 1 95 ? 0.891 -1.824 -5.357 1.00 98.25 95 PHE A CA 1
ATOM 739 C C . PHE A 1 95 ? -0.539 -1.971 -5.897 1.00 98.25 95 PHE A C 1
ATOM 741 O O . PHE A 1 95 ? -1.238 -2.911 -5.527 1.00 98.25 95 PHE A O 1
ATOM 748 N N . ARG A 1 96 ? -0.960 -1.124 -6.846 1.00 97.50 96 ARG A N 1
ATOM 749 C CA . ARG A 1 96 ? -2.259 -1.264 -7.533 1.00 97.50 96 ARG A CA 1
ATOM 750 C C . ARG A 1 96 ? -2.375 -2.580 -8.288 1.00 97.50 96 ARG A C 1
ATOM 752 O O . ARG A 1 96 ? -3.469 -3.126 -8.383 1.00 97.50 96 ARG A O 1
ATOM 759 N N . GLN A 1 97 ? -1.264 -3.099 -8.811 1.00 97.81 97 GLN A N 1
ATOM 760 C CA . GLN A 1 97 ? -1.255 -4.396 -9.473 1.00 97.81 97 GLN A CA 1
ATOM 761 C C . GLN A 1 97 ? -1.630 -5.527 -8.512 1.00 97.81 97 GLN A C 1
ATOM 763 O O . GLN A 1 97 ? -2.345 -6.431 -8.930 1.00 97.81 97 GLN A O 1
ATOM 768 N N . ILE A 1 98 ? -1.215 -5.452 -7.241 1.00 97.75 98 ILE A N 1
ATOM 769 C CA . ILE A 1 98 ? -1.635 -6.398 -6.196 1.00 97.75 98 ILE A CA 1
ATOM 770 C C . ILE A 1 98 ? -3.150 -6.313 -6.014 1.00 97.75 98 ILE A C 1
ATOM 772 O O . ILE A 1 98 ? -3.839 -7.321 -6.145 1.00 97.75 98 ILE A O 1
ATOM 776 N N . CYS A 1 99 ? -3.685 -5.100 -5.844 1.00 95.12 99 CYS A N 1
ATOM 777 C CA . CYS A 1 99 ? -5.125 -4.863 -5.721 1.00 95.12 99 CYS A CA 1
ATOM 778 C C . CYS A 1 99 ? -5.935 -5.270 -6.961 1.00 95.12 99 CYS A C 1
ATOM 780 O O . CYS A 1 99 ? -7.152 -5.278 -6.888 1.00 95.12 99 CYS A O 1
ATOM 782 N N . ALA A 1 100 ? -5.324 -5.595 -8.104 1.00 94.00 100 ALA A N 1
ATOM 783 C CA . ALA A 1 100 ? -6.071 -6.107 -9.252 1.00 94.00 100 ALA A CA 1
ATOM 784 C C . ALA A 1 100 ? -6.499 -7.574 -9.062 1.00 94.00 100 ALA A C 1
ATOM 786 O O . ALA A 1 100 ? -7.504 -7.986 -9.638 1.00 94.00 100 ALA A O 1
ATOM 787 N N . PHE A 1 101 ? -5.757 -8.356 -8.268 1.00 95.50 101 PHE A N 1
ATOM 788 C CA . PHE A 1 101 ? -6.011 -9.789 -8.060 1.00 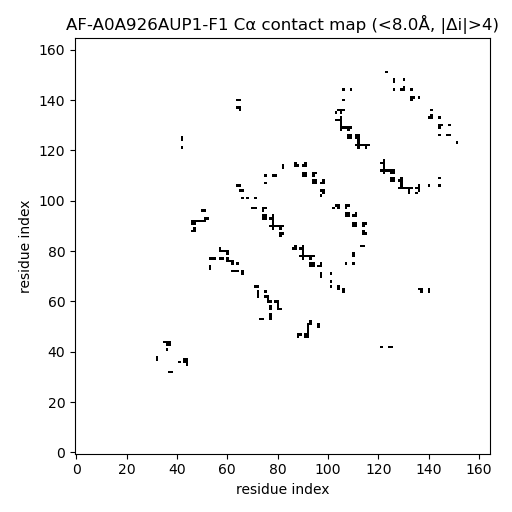95.50 101 PHE A CA 1
ATOM 789 C C . PHE A 1 101 ? -6.125 -10.213 -6.585 1.00 95.50 101 PHE A C 1
ATOM 791 O O . PHE A 1 101 ? -6.679 -11.274 -6.317 1.00 95.50 101 PHE A O 1
ATOM 798 N N . ASP A 1 102 ? -5.653 -9.404 -5.636 1.00 95.50 102 ASP A N 1
ATOM 799 C CA . ASP A 1 102 ? -5.811 -9.599 -4.190 1.00 95.50 102 ASP A CA 1
ATOM 800 C C . ASP A 1 102 ? -6.326 -8.303 -3.546 1.00 95.50 102 ASP A C 1
ATOM 802 O O . ASP A 1 102 ? -5.564 -7.436 -3.112 1.00 95.50 102 ASP A O 1
ATOM 806 N N . HIS A 1 103 ? -7.653 -8.158 -3.530 1.00 93.00 103 HIS A N 1
ATOM 807 C CA . HIS A 1 103 ? -8.341 -6.962 -3.018 1.00 93.00 103 HIS A CA 1
ATOM 808 C C . HIS A 1 103 ? -8.292 -6.881 -1.488 1.00 93.00 103 HIS A C 1
ATOM 810 O O . HIS A 1 103 ? -8.466 -5.808 -0.923 1.00 93.00 103 HIS A O 1
ATOM 816 N N . SER A 1 104 ? -8.028 -8.005 -0.817 1.00 94.69 104 SER A N 1
ATOM 817 C CA . SER A 1 104 ? -7.914 -8.102 0.642 1.00 94.69 104 SER A CA 1
ATOM 818 C C . SER A 1 104 ? -6.530 -7.732 1.180 1.00 94.69 104 SER A C 1
ATOM 820 O O . SER A 1 104 ? -6.353 -7.631 2.393 1.00 94.69 104 SER A O 1
ATOM 822 N N . CYS A 1 105 ? -5.534 -7.517 0.314 1.00 97.31 105 CYS A N 1
ATOM 823 C CA . CYS A 1 105 ? -4.171 -7.233 0.746 1.00 97.31 105 CYS A CA 1
ATOM 824 C C . CYS A 1 105 ? -4.050 -5.825 1.357 1.00 97.31 105 CYS A C 1
ATOM 826 O O . CYS A 1 105 ? -3.765 -4.845 0.663 1.00 97.31 105 CYS A O 1
ATOM 828 N N . ALA A 1 106 ? -4.198 -5.726 2.681 1.00 97.88 106 ALA A N 1
ATOM 829 C CA . ALA A 1 106 ? -4.075 -4.469 3.426 1.00 97.88 106 ALA A CA 1
ATOM 830 C C . ALA A 1 106 ? -2.743 -3.744 3.150 1.00 97.88 106 ALA A C 1
ATOM 832 O O . ALA A 1 106 ? -2.693 -2.517 3.033 1.00 97.88 106 ALA A O 1
ATOM 833 N N . MET A 1 107 ? -1.661 -4.507 2.974 1.00 98.50 107 MET A N 1
ATOM 834 C CA . MET A 1 107 ? -0.335 -3.954 2.709 1.00 98.50 107 MET A CA 1
ATOM 835 C C . MET A 1 107 ? -0.217 -3.282 1.341 1.00 98.50 107 MET A C 1
ATOM 837 O O . MET A 1 107 ? 0.531 -2.314 1.219 1.00 98.50 107 MET A O 1
ATOM 841 N N . ALA A 1 108 ? -0.976 -3.707 0.327 1.00 98.12 108 ALA A N 1
ATOM 842 C CA . ALA A 1 108 ? -0.997 -3.011 -0.958 1.00 98.12 108 ALA A CA 1
ATOM 843 C C . ALA A 1 108 ? -1.512 -1.569 -0.796 1.00 98.12 108 ALA A C 1
ATOM 845 O O . ALA A 1 108 ? -0.905 -0.626 -1.304 1.00 98.12 108 ALA A O 1
ATOM 846 N N . TYR A 1 109 ? -2.568 -1.377 -0.002 1.00 98.25 109 TYR A N 1
ATOM 847 C CA . TYR A 1 109 ? -3.099 -0.052 0.325 1.00 98.25 109 TYR A CA 1
ATOM 848 C C . TYR A 1 109 ? -2.138 0.781 1.177 1.00 98.25 109 TYR A C 1
ATOM 850 O O . TYR A 1 109 ? -1.945 1.966 0.902 1.00 98.25 109 TYR A O 1
ATOM 858 N N . TRP A 1 110 ? -1.462 0.164 2.148 1.00 98.56 110 TRP A N 1
ATOM 859 C CA . TRP A 1 110 ? -0.394 0.824 2.906 1.00 98.56 110 TRP A CA 1
ATOM 860 C C . TRP A 1 110 ? 0.756 1.292 1.998 1.00 98.56 110 TRP A C 1
ATOM 862 O O . TRP A 1 110 ? 1.215 2.428 2.108 1.00 98.56 110 TRP A O 1
ATOM 872 N N . GLY A 1 111 ? 1.168 0.461 1.036 1.00 98.38 111 GLY A N 1
ATOM 873 C CA . GLY A 1 111 ? 2.174 0.821 0.038 1.00 98.38 111 GLY A CA 1
ATOM 874 C C . GLY A 1 111 ? 1.728 1.985 -0.853 1.00 98.38 111 GLY A C 1
ATOM 875 O O . GLY A 1 111 ? 2.506 2.906 -1.099 1.00 98.38 111 GLY A O 1
ATOM 876 N N . MET A 1 112 ? 0.462 2.002 -1.287 1.00 98.44 112 MET A N 1
ATOM 877 C CA . MET A 1 112 ? -0.104 3.130 -2.042 1.00 98.44 112 MET A CA 1
ATOM 878 C C . MET A 1 112 ? -0.142 4.424 -1.222 1.00 98.44 112 MET A C 1
ATOM 880 O O . MET A 1 112 ? 0.108 5.496 -1.779 1.00 98.44 112 MET A O 1
ATOM 884 N N . ALA A 1 113 ? -0.400 4.341 0.086 1.00 98.31 113 ALA A N 1
ATOM 885 C CA . ALA A 1 113 ? -0.319 5.496 0.976 1.00 98.31 113 ALA A CA 1
ATOM 886 C C . ALA A 1 113 ? 1.112 6.056 1.033 1.00 98.31 113 ALA A C 1
ATOM 888 O O . ALA A 1 113 ? 1.306 7.253 0.824 1.00 98.31 113 ALA A O 1
ATOM 889 N N . LEU A 1 114 ? 2.121 5.192 1.194 1.00 98.19 114 LEU A N 1
ATOM 890 C CA . LEU A 1 114 ? 3.534 5.594 1.159 1.00 98.19 114 LEU A CA 1
ATOM 891 C C . LEU A 1 114 ? 3.976 6.148 -0.204 1.00 98.19 114 LEU A C 1
ATOM 893 O O . LEU A 1 114 ? 4.785 7.070 -0.273 1.00 98.19 114 LEU A O 1
ATOM 897 N N . ALA A 1 115 ? 3.431 5.628 -1.303 1.00 98.31 115 ALA A N 1
ATOM 898 C CA . ALA A 1 115 ? 3.686 6.169 -2.636 1.00 98.31 115 ALA A CA 1
ATOM 8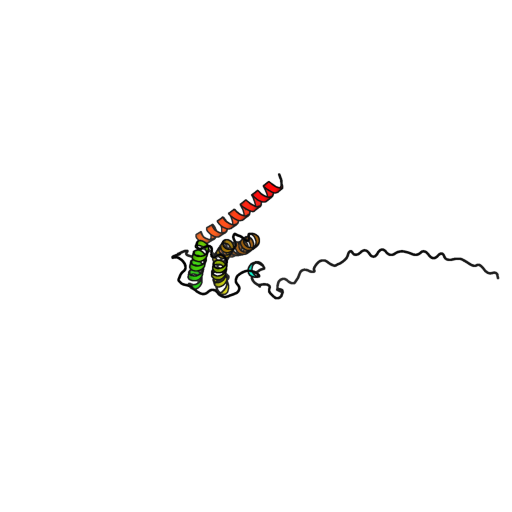99 C C . ALA A 1 115 ? 3.102 7.579 -2.832 1.00 98.31 115 ALA A C 1
ATOM 901 O O . ALA A 1 115 ? 3.545 8.311 -3.711 1.00 98.31 115 ALA A O 1
ATOM 902 N N . ASN A 1 116 ? 2.138 7.980 -2.002 1.00 97.69 116 ASN A N 1
ATOM 903 C CA . ASN A 1 116 ? 1.441 9.259 -2.091 1.00 97.69 116 ASN A CA 1
ATOM 904 C C . ASN A 1 116 ? 1.819 10.239 -0.973 1.00 97.69 116 ASN A C 1
ATOM 906 O O . ASN A 1 116 ? 1.058 11.162 -0.709 1.00 97.69 116 ASN A O 1
ATOM 910 N N . VAL A 1 117 ? 2.993 10.110 -0.345 1.00 92.50 117 VAL A N 1
ATOM 911 C CA . VAL A 1 117 ? 3.437 11.023 0.735 1.00 92.50 117 VAL A CA 1
ATOM 912 C C . VAL A 1 117 ? 3.369 12.514 0.368 1.00 92.50 117 VAL A C 1
ATOM 914 O O . VAL A 1 117 ? 3.081 13.336 1.228 1.00 92.50 117 VAL A O 1
ATOM 917 N N . ASN A 1 118 ? 3.541 12.865 -0.912 1.00 92.19 118 ASN A N 1
ATOM 918 C CA . ASN A 1 118 ? 3.437 14.247 -1.408 1.00 92.19 118 ASN A CA 1
ATOM 919 C C . ASN A 1 118 ? 1.994 14.690 -1.736 1.00 92.19 118 ASN A C 1
ATOM 921 O O . ASN A 1 118 ? 1.772 15.823 -2.155 1.00 92.19 118 ASN A O 1
ATOM 925 N N . ASN A 1 119 ? 1.011 13.801 -1.586 1.00 94.88 119 ASN A N 1
ATOM 926 C CA . ASN A 1 119 ? -0.416 14.062 -1.752 1.00 94.88 119 ASN A CA 1
ATOM 927 C C . ASN A 1 119 ? -1.172 13.465 -0.559 1.00 94.88 119 ASN A C 1
ATOM 929 O O . ASN A 1 119 ? -1.755 12.380 -0.628 1.00 94.88 119 ASN A O 1
ATOM 933 N N . GLU A 1 120 ? -1.164 14.209 0.544 1.00 94.38 120 GLU A N 1
ATOM 934 C CA . GLU A 1 120 ? -1.721 13.791 1.831 1.00 94.38 120 GLU A CA 1
ATOM 935 C C . GLU A 1 120 ? -3.177 13.311 1.732 1.00 94.38 120 GLU A C 1
ATOM 937 O O . GLU A 1 120 ? -3.539 12.293 2.320 1.00 94.38 120 GLU A O 1
ATOM 942 N N . LYS A 1 121 ? -4.016 13.991 0.939 1.00 94.38 121 LYS A N 1
ATOM 943 C CA . LYS A 1 121 ? -5.421 13.602 0.743 1.00 94.38 121 LYS A CA 1
ATOM 944 C C . LYS A 1 121 ? -5.535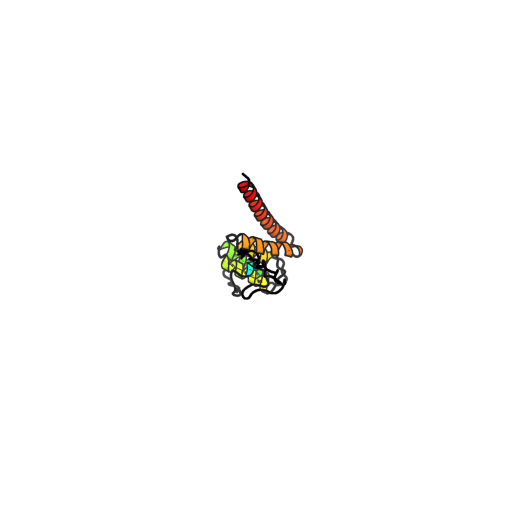 12.200 0.133 1.00 94.38 121 LYS A C 1
ATOM 946 O O . LYS A 1 121 ? -6.318 11.382 0.624 1.00 94.38 121 LYS A O 1
ATOM 951 N N . ARG A 1 122 ? -4.759 11.904 -0.919 1.00 95.50 122 ARG A N 1
ATOM 952 C CA . ARG A 1 122 ? -4.733 10.565 -1.536 1.00 95.50 122 ARG A CA 1
ATOM 953 C C . ARG A 1 122 ? -4.111 9.536 -0.596 1.00 95.50 122 ARG A C 1
ATOM 955 O O . ARG A 1 122 ? -4.680 8.458 -0.445 1.00 95.50 122 ARG A O 1
ATOM 962 N N . ALA A 1 123 ? -3.018 9.873 0.086 1.00 97.06 123 ALA A N 1
ATOM 963 C CA . ALA A 1 123 ? -2.371 8.964 1.029 1.00 97.06 123 ALA A CA 1
ATOM 964 C C . ALA A 1 123 ? -3.305 8.542 2.172 1.00 97.06 123 ALA A C 1
ATOM 966 O O . ALA A 1 123 ? -3.471 7.346 2.411 1.00 97.06 123 ALA A O 1
ATOM 967 N N . LYS A 1 124 ? -3.997 9.498 2.810 1.00 96.62 124 LYS A N 1
ATOM 968 C CA . LYS A 1 124 ? -5.002 9.220 3.850 1.00 96.62 124 LYS A CA 1
ATOM 969 C C . LYS A 1 124 ? -6.155 8.359 3.330 1.00 96.62 124 LYS A C 1
ATOM 971 O O . LYS A 1 124 ? -6.652 7.509 4.061 1.00 96.62 124 LYS A O 1
ATOM 976 N N . SER A 1 125 ? -6.558 8.546 2.072 1.00 96.56 125 SER A N 1
ATOM 977 C CA . SER A 1 125 ? -7.622 7.745 1.453 1.00 96.56 125 SER A CA 1
ATOM 978 C C . SER A 1 125 ? -7.206 6.280 1.277 1.00 96.56 125 SER A C 1
ATOM 980 O O . SER A 1 125 ? -7.952 5.386 1.661 1.00 96.56 125 SER A O 1
ATOM 982 N N . PHE A 1 126 ? -5.996 6.016 0.769 1.00 97.81 126 PHE A N 1
ATOM 983 C CA . PHE A 1 126 ? -5.471 4.647 0.680 1.00 97.81 126 PHE A CA 1
ATOM 984 C C . PHE A 1 126 ? -5.249 4.026 2.060 1.00 97.81 126 PHE A C 1
ATOM 986 O O . PHE A 1 126 ? -5.588 2.867 2.283 1.00 97.81 126 PHE A O 1
ATOM 993 N N . LEU A 1 127 ? -4.728 4.801 3.011 1.00 98.00 127 LEU A N 1
ATOM 994 C CA . LEU A 1 127 ? -4.518 4.328 4.372 1.00 98.00 127 LEU A CA 1
ATOM 995 C C . LEU A 1 127 ? -5.829 3.945 5.066 1.00 98.00 127 LEU A C 1
ATOM 997 O O . LEU A 1 127 ? -5.855 2.960 5.797 1.00 98.00 127 LEU A O 1
ATOM 1001 N N . ALA A 1 128 ? -6.922 4.668 4.811 1.00 97.25 128 ALA A N 1
ATOM 1002 C CA . ALA A 1 128 ? -8.233 4.306 5.338 1.00 97.25 128 ALA A CA 1
ATOM 1003 C C . ALA A 1 128 ? -8.671 2.906 4.873 1.00 97.25 128 ALA A C 1
ATOM 1005 O O . ALA A 1 128 ? -9.194 2.139 5.679 1.00 97.25 128 ALA A O 1
ATOM 1006 N N . GLU A 1 129 ? -8.404 2.536 3.616 1.00 97.25 129 GLU A N 1
ATOM 1007 C CA . GLU A 1 129 ? -8.653 1.174 3.122 1.00 97.25 129 GLU A CA 1
ATOM 1008 C C . GLU A 1 129 ? -7.735 0.142 3.790 1.00 97.25 129 GLU A C 1
ATOM 1010 O O . GLU A 1 129 ? -8.204 -0.906 4.234 1.00 97.25 129 GLU A O 1
ATOM 1015 N N . ALA A 1 130 ? -6.448 0.459 3.973 1.00 97.88 130 ALA A N 1
ATOM 1016 C CA . ALA A 1 130 ? -5.535 -0.412 4.718 1.00 97.88 130 ALA A CA 1
ATOM 1017 C C . ALA A 1 130 ? -6.029 -0.659 6.156 1.00 97.88 130 ALA A C 1
ATOM 1019 O O . ALA A 1 130 ? -5.995 -1.788 6.643 1.00 97.88 130 ALA A O 1
ATOM 1020 N N . VAL A 1 131 ? -6.542 0.378 6.830 1.00 98.25 131 VAL A N 1
ATOM 1021 C CA . VAL A 1 131 ? -7.095 0.283 8.189 1.00 98.25 131 VAL A CA 1
ATOM 1022 C C . VAL A 1 131 ? -8.352 -0.586 8.237 1.00 98.25 131 VAL A C 1
ATOM 1024 O O . VAL A 1 131 ? -8.527 -1.312 9.215 1.00 98.25 131 VAL A O 1
ATOM 1027 N N . LYS A 1 132 ? -9.206 -0.556 7.207 1.00 97.69 132 LYS A N 1
ATOM 1028 C CA . LYS A 1 132 ? -10.380 -1.444 7.118 1.00 97.69 132 LYS A CA 1
ATOM 1029 C C . LYS A 1 132 ? -9.974 -2.914 6.984 1.00 97.69 132 LYS A C 1
ATOM 1031 O O . LYS A 1 132 ? -10.595 -3.771 7.602 1.00 97.69 132 LYS A O 1
ATOM 1036 N N . LEU A 1 133 ? -8.922 -3.193 6.213 1.00 97.06 133 LEU A N 1
ATOM 1037 C CA . LEU A 1 133 ? -8.479 -4.553 5.881 1.00 97.06 133 LEU A CA 1
ATOM 1038 C C . LEU A 1 133 ? -7.475 -5.152 6.879 1.00 97.06 133 LEU A C 1
ATOM 1040 O O . LEU A 1 133 ? -7.193 -6.346 6.829 1.00 97.06 133 LEU A O 1
ATOM 1044 N N . LYS A 1 134 ? -6.937 -4.361 7.816 1.00 96.50 134 LYS A N 1
ATOM 1045 C CA . LYS A 1 134 ? -5.882 -4.808 8.748 1.00 96.50 134 LYS A CA 1
ATOM 1046 C C . LYS A 1 134 ? -6.272 -5.982 9.660 1.00 96.50 134 LYS A C 1
ATOM 1048 O O . LYS A 1 134 ? -5.394 -6.539 10.310 1.00 96.50 134 LYS A O 1
ATOM 1053 N N . GLY A 1 135 ? -7.562 -6.321 9.759 1.00 96.31 135 GLY A N 1
ATOM 1054 C CA . GLY A 1 135 ? -8.050 -7.456 10.550 1.00 96.31 135 GLY A CA 1
ATOM 1055 C C . GLY A 1 135 ? -7.552 -8.811 10.041 1.00 96.31 135 GLY A C 1
ATOM 1056 O O . GLY A 1 135 ? -7.284 -9.692 10.854 1.00 96.31 135 GLY A O 1
ATOM 1057 N N . ASP A 1 136 ? -7.348 -8.930 8.727 1.00 93.06 136 ASP A N 1
ATOM 1058 C CA . ASP A 1 136 ? -6.853 -10.149 8.072 1.00 93.06 136 ASP A CA 1
ATOM 1059 C C . ASP A 1 136 ? -5.322 -10.153 7.896 1.00 93.06 136 ASP A C 1
ATOM 1061 O O . ASP A 1 136 ? -4.744 -11.122 7.401 1.00 93.06 136 ASP A O 1
ATOM 1065 N N . ALA A 1 137 ? -4.653 -9.067 8.290 1.00 96.31 137 ALA A N 1
ATOM 1066 C CA . ALA A 1 137 ? -3.210 -8.906 8.175 1.00 96.31 137 ALA A CA 1
ATOM 1067 C C . ALA A 1 137 ? -2.469 -9.522 9.374 1.00 96.31 137 ALA A C 1
ATOM 1069 O O . ALA A 1 137 ? -3.007 -9.638 10.480 1.00 96.31 137 ALA A O 1
ATOM 1070 N N . SER A 1 138 ? -1.192 -9.871 9.184 1.00 97.81 138 SER A N 1
ATOM 1071 C CA . SER A 1 138 ? -0.343 -10.313 10.296 1.00 97.81 138 SER A CA 1
ATOM 1072 C C . SER A 1 138 ? -0.178 -9.219 11.358 1.00 97.81 138 SER A C 1
ATOM 1074 O O . SER A 1 138 ? -0.305 -8.025 11.083 1.00 97.81 138 SER A O 1
ATOM 1076 N N . GLU A 1 139 ? 0.172 -9.603 12.589 1.00 98.06 139 GLU A N 1
ATOM 1077 C CA . GLU A 1 139 ? 0.431 -8.640 13.668 1.00 98.06 139 GLU A CA 1
ATOM 1078 C C . GLU A 1 139 ? 1.482 -7.589 13.269 1.00 98.06 139 GLU A C 1
ATOM 1080 O O . GLU A 1 139 ? 1.293 -6.396 13.509 1.00 98.06 139 GLU A O 1
ATOM 1085 N N . ARG A 1 140 ? 2.553 -8.013 12.584 1.00 97.81 140 ARG A N 1
ATOM 1086 C CA . ARG A 1 140 ? 3.592 -7.114 12.062 1.00 97.81 140 ARG A CA 1
ATOM 1087 C C . ARG A 1 140 ? 3.021 -6.092 11.081 1.00 97.81 140 ARG A C 1
ATOM 1089 O O . ARG A 1 140 ? 3.342 -4.912 11.173 1.00 97.81 140 ARG A O 1
ATOM 1096 N N . GLU A 1 141 ? 2.191 -6.530 10.146 1.00 98.44 141 GLU A N 1
ATOM 1097 C CA . GLU A 1 141 ? 1.565 -5.655 9.149 1.00 98.44 141 GLU A CA 1
ATOM 1098 C C . GLU A 1 141 ? 0.589 -4.672 9.788 1.00 98.44 141 GLU A C 1
ATOM 1100 O O . GLU A 1 141 ? 0.625 -3.478 9.484 1.00 98.44 141 GLU A O 1
ATOM 1105 N N . ARG A 1 142 ? -0.216 -5.145 10.745 1.00 98.50 142 ARG A N 1
ATOM 1106 C CA . ARG A 1 142 ? -1.115 -4.295 11.526 1.00 98.50 142 ARG A CA 1
ATOM 1107 C C . ARG A 1 142 ? -0.355 -3.168 12.222 1.00 98.50 142 ARG A C 1
ATOM 1109 O O . ARG A 1 142 ? -0.797 -2.025 12.146 1.00 98.50 142 ARG A O 1
ATOM 1116 N N . MET A 1 143 ? 0.804 -3.457 12.818 1.00 98.38 143 MET A N 1
ATOM 1117 C CA . MET A 1 143 ? 1.641 -2.432 13.452 1.00 98.38 143 MET A CA 1
ATOM 1118 C C . MET A 1 143 ? 2.132 -1.369 12.458 1.00 98.38 143 MET A C 1
ATOM 1120 O O . MET A 1 143 ? 2.126 -0.187 12.791 1.00 98.38 143 MET A O 1
ATOM 1124 N N . TYR A 1 144 ? 2.508 -1.741 11.229 1.00 98.44 144 TYR A N 1
ATOM 1125 C CA . TYR A 1 144 ? 2.894 -0.758 10.203 1.00 98.44 144 TYR A CA 1
ATOM 1126 C C . TYR A 1 144 ? 1.732 0.143 9.778 1.00 98.44 144 TYR A C 1
ATOM 1128 O O . TYR A 1 144 ? 1.920 1.348 9.591 1.00 98.44 144 TYR A O 1
ATOM 1136 N N . ILE A 1 145 ? 0.539 -0.434 9.631 1.00 98.62 145 ILE A N 1
ATOM 1137 C CA . ILE A 1 145 ? -0.676 0.307 9.279 1.00 98.62 145 ILE A CA 1
ATOM 1138 C C . ILE A 1 145 ? -1.045 1.276 10.407 1.00 98.62 145 ILE A C 1
ATOM 1140 O O . ILE A 1 145 ? -1.293 2.453 10.154 1.00 98.62 145 ILE A O 1
ATOM 1144 N N . GLU A 1 146 ? -1.033 0.806 11.654 1.00 98.44 146 GLU A N 1
ATOM 1145 C CA . GLU A 1 146 ? -1.368 1.616 12.829 1.00 98.44 146 GLU A CA 1
ATOM 1146 C C . GLU A 1 146 ? -0.345 2.718 13.098 1.00 98.44 146 GLU A C 1
ATOM 1148 O O . GLU A 1 146 ? -0.734 3.828 13.459 1.00 98.44 146 GLU A O 1
ATOM 1153 N N . ALA A 1 147 ? 0.944 2.457 12.870 1.00 98.38 147 ALA A N 1
ATOM 1154 C CA . ALA A 1 147 ? 1.982 3.474 12.991 1.00 98.38 147 ALA A CA 1
ATOM 1155 C C . ALA A 1 147 ? 1.767 4.623 11.993 1.00 98.38 147 ALA A C 1
ATOM 1157 O O . ALA A 1 147 ? 1.828 5.792 12.376 1.00 98.38 147 ALA A O 1
ATOM 1158 N N . LEU A 1 148 ? 1.468 4.303 10.728 1.00 97.81 148 LEU A N 1
ATOM 1159 C CA . LEU A 1 148 ? 1.223 5.318 9.702 1.00 97.81 148 LEU A CA 1
ATOM 1160 C C . LEU A 1 148 ? -0.079 6.095 9.967 1.00 97.81 148 LEU A C 1
ATOM 1162 O O . LEU A 1 148 ? -0.118 7.314 9.805 1.00 97.81 148 LEU A O 1
ATOM 1166 N N . ASP A 1 149 ? -1.131 5.413 10.426 1.00 97.69 149 ASP A N 1
ATOM 1167 C CA . ASP A 1 149 ? -2.403 6.042 10.813 1.00 97.69 149 ASP A CA 1
ATOM 1168 C C . ASP A 1 149 ? -2.233 6.977 12.021 1.00 97.69 149 ASP A C 1
ATOM 1170 O O . ASP A 1 149 ? -2.725 8.108 12.020 1.00 97.69 149 ASP A O 1
ATOM 1174 N N . GLY A 1 150 ? -1.464 6.550 13.026 1.00 97.31 150 GLY A N 1
ATOM 1175 C CA . GLY A 1 150 ? -1.099 7.376 14.175 1.00 97.31 150 GLY A CA 1
ATOM 1176 C C . GLY A 1 150 ? -0.329 8.637 13.777 1.00 97.31 150 GLY A C 1
ATOM 1177 O O . GLY A 1 150 ? -0.638 9.720 14.277 1.00 97.31 150 GLY A O 1
ATOM 1178 N N . TRP A 1 151 ? 0.616 8.518 12.841 1.00 94.81 151 TRP A N 1
ATOM 1179 C CA . TRP A 1 151 ? 1.399 9.649 12.336 1.00 94.81 151 TRP A CA 1
ATOM 1180 C C . TRP A 1 151 ? 0.515 10.728 11.688 1.00 94.81 151 TRP A C 1
ATOM 1182 O O . TRP A 1 151 ? 0.532 11.880 12.123 1.00 94.81 151 TRP A O 1
ATOM 1192 N N . TYR A 1 152 ? -0.358 10.352 10.747 1.00 93.56 152 TYR A N 1
ATOM 1193 C CA . TYR A 1 152 ? -1.276 11.300 10.098 1.00 93.56 152 TYR A CA 1
ATOM 1194 C C . TYR A 1 152 ? -2.281 11.947 11.066 1.00 93.56 152 TYR A C 1
ATOM 1196 O O . TYR A 1 152 ? -2.695 13.100 10.878 1.00 93.56 152 TYR A O 1
ATOM 1204 N N . LYS A 1 153 ? -2.709 11.219 12.104 1.00 93.25 153 LYS A N 1
ATOM 1205 C CA . LYS A 1 153 ? -3.588 11.757 13.154 1.00 93.25 153 LYS A CA 1
ATOM 1206 C C . LYS A 1 153 ? -2.877 12.802 14.010 1.00 93.25 153 LYS A C 1
ATOM 1208 O O . LYS A 1 153 ? -3.491 13.822 14.325 1.00 93.25 153 LYS A O 1
ATOM 1213 N N . ALA A 1 154 ? -1.610 12.569 14.352 1.00 90.81 154 ALA A N 1
ATOM 1214 C CA . ALA A 1 154 ? -0.802 13.508 15.123 1.00 90.81 154 ALA A CA 1
ATOM 1215 C C . ALA A 1 154 ? -0.588 14.827 14.363 1.00 90.81 154 ALA A C 1
ATOM 1217 O O . ALA A 1 154 ? -0.896 15.888 14.906 1.00 90.81 154 ALA A O 1
ATOM 1218 N N . GLU A 1 155 ? -0.198 14.765 13.083 1.00 82.50 155 GLU A N 1
ATOM 1219 C CA . GLU A 1 155 ? -0.032 15.965 12.243 1.00 82.50 155 GLU A CA 1
ATOM 1220 C C . GLU A 1 155 ? -1.321 16.793 12.164 1.00 82.50 155 GLU A C 1
ATOM 1222 O O . GLU A 1 155 ? -1.319 18.006 12.378 1.00 82.50 155 GLU A O 1
ATOM 1227 N N . THR A 1 156 ? -2.459 16.123 11.958 1.00 81.88 156 THR A N 1
ATOM 1228 C CA . THR A 1 156 ? -3.770 16.789 11.896 1.00 81.88 156 THR A CA 1
ATOM 1229 C C . THR A 1 156 ? -4.121 17.495 13.218 1.00 81.88 156 THR A C 1
ATOM 1231 O O . THR A 1 156 ? -4.791 18.532 13.219 1.00 81.88 156 THR A O 1
ATOM 1234 N N . GLY A 1 157 ? -3.702 16.939 14.359 1.00 78.62 157 GLY A N 1
ATOM 1235 C CA . GLY A 1 157 ? -3.889 17.543 15.679 1.00 78.62 157 GLY A CA 1
ATOM 1236 C C . GLY A 1 157 ? -3.051 18.809 15.874 1.00 78.62 157 GLY A C 1
ATOM 1237 O O . GLY A 1 157 ? -3.574 19.832 16.329 1.00 78.62 157 GLY A O 1
ATOM 1238 N N . ASP A 1 158 ? -1.782 18.765 15.472 1.00 76.69 158 ASP A N 1
ATOM 1239 C CA . ASP A 1 158 ? -0.862 19.901 15.568 1.00 76.69 158 ASP A CA 1
ATOM 1240 C C . ASP A 1 158 ? -1.276 21.062 14.656 1.00 76.69 158 ASP A C 1
ATOM 1242 O O . ASP A 1 158 ? -1.264 22.222 15.084 1.00 76.69 158 ASP A O 1
ATOM 1246 N N . GLU A 1 159 ? -1.744 20.777 13.436 1.00 73.44 159 GLU A N 1
ATOM 1247 C CA . GLU A 1 159 ? -2.287 21.803 12.541 1.00 73.44 159 GLU A CA 1
ATOM 1248 C C . GLU A 1 159 ? -3.496 22.527 13.141 1.00 73.44 159 GLU A C 1
ATOM 1250 O O . GLU A 1 159 ? -3.590 23.758 13.071 1.00 73.44 159 GLU A O 1
ATOM 1255 N N . LYS A 1 160 ? -4.429 21.780 13.748 1.00 74.81 160 LYS A N 1
ATOM 1256 C CA . LYS A 1 160 ? -5.604 22.359 14.416 1.00 74.81 160 LYS A CA 1
ATOM 1257 C C . LYS A 1 160 ? -5.186 23.255 15.579 1.00 74.81 160 LYS A C 1
ATOM 1259 O O . LYS A 1 160 ? -5.696 24.367 15.692 1.00 74.81 160 LYS A O 1
ATOM 1264 N N . LYS A 1 161 ? -4.220 22.811 16.389 1.00 73.81 161 LYS A N 1
ATOM 1265 C CA . LYS A 1 161 ? -3.672 23.586 17.512 1.00 73.81 161 LYS A CA 1
ATOM 1266 C C . LYS A 1 161 ? -2.949 24.854 17.054 1.00 73.81 161 LYS A C 1
ATOM 1268 O O . LYS A 1 161 ? -2.995 25.861 17.753 1.00 73.81 161 LYS A O 1
ATOM 1273 N N . LYS A 1 162 ? -2.281 24.828 15.897 1.00 72.81 162 LYS A N 1
ATOM 1274 C CA . LYS A 1 162 ? -1.645 26.015 15.305 1.00 72.81 162 LYS A CA 1
ATOM 1275 C C . LYS A 1 162 ? -2.677 27.022 14.795 1.00 72.81 162 LYS A C 1
ATOM 1277 O O . LYS A 1 162 ? -2.471 28.211 14.974 1.00 72.81 162 LYS A O 1
ATOM 1282 N N . LYS A 1 163 ? -3.776 26.559 14.189 1.00 68.94 163 LYS A N 1
ATOM 1283 C CA . LYS A 1 163 ? -4.865 27.421 13.687 1.00 68.94 163 LYS A CA 1
ATOM 1284 C C . LYS A 1 163 ? -5.727 28.033 14.799 1.00 68.94 163 LYS A C 1
ATOM 1286 O O . LYS A 1 163 ? -6.408 29.017 14.547 1.00 68.94 163 LYS A O 1
ATOM 1291 N N . SER A 1 164 ? -5.727 27.447 15.999 1.00 69.56 164 SER A N 1
ATOM 1292 C CA . SER A 1 164 ? -6.482 27.947 17.156 1.00 69.56 164 SER A CA 1
ATOM 1293 C C . SER A 1 164 ? -5.702 28.916 18.058 1.00 69.56 164 SER A C 1
ATOM 1295 O O . SER A 1 164 ? -6.233 29.309 19.093 1.00 69.56 164 SER A O 1
ATOM 1297 N N . ARG A 1 165 ? -4.438 29.222 17.740 1.00 54.34 165 ARG A N 1
ATOM 1298 C CA . ARG A 1 165 ? -3.581 30.177 18.466 1.00 54.34 165 ARG A CA 1
ATOM 1299 C C . ARG A 1 165 ? -3.428 31.447 17.648 1.00 54.34 165 ARG A C 1
ATOM 1301 O O . ARG A 1 165 ? -3.330 32.509 18.294 1.00 54.34 165 ARG A O 1
#